Protein AF-P28136-F1 (afdb_monomer)

Nearest PDB structures (foldseek):
  6ahy-assembly1_B  TM=9.057E-01  e=3.324E-09  Homo sapiens
  6ahy-assembly3_F  TM=8.956E-01  e=7.424E-09  Homo sapiens
  6ahy-assembly2_D  TM=8.921E-01  e=3.238E-08  Homo sapiens
  8tzr-assembly1_A  TM=8.006E-01  e=2.833E-08  Homo sapiens
  7drt-assembly1_A  TM=7.653E-01  e=8.269E-08  Homo sapiens

Secondary structure (DSSP, 8-state):
---TTS------PPPHHHHHHHHHHHHHTPEEEEE-TTS-EEES-TTSPPP-TTS-EESSPPPP-SSEETTTTEE-STT---BTT--STTBHHHHTTTS-------PPP---S---

pLDDT: mean 95.33, std 4.23, range [60.66, 98.62]

Mean predicted aligned error: 5.84 Å

Sequence (116 aa):
SGSCSLKTCWLQLADFRKVGDHLKEKYDSAAAMRINRKGKLELVNSRFNTPTVEDLVYTDQSPDYCLRNESTGSMGTLGRLCNKTSEGMDGCELMCCGRGYDQFKTVQVERCHCKF

Foldseek 3Di:
DPDVPDDDDDDDDDDVVVVVVLVVVLVVVAFEWAQDPVRDTDGPDPVDDDDDPSHHYDHDDDDDLQDDDVVNPRHHLPPPQADCPDPDCSHCCNSNVNPDDDDDDDDDDDDPPDDD

Radius of gyration: 23.01 Å; Cα contacts (8 Å, |Δi|>4): 101; chains: 1; bounding box: 49×60×53 Å

Structure (mmCIF, N/CA/C/O backbone):
data_AF-P28136-F1
#
_entry.id   AF-P28136-F1
#
loop_
_atom_site.group_PDB
_atom_site.id
_atom_site.type_symbol
_atom_site.label_atom_id
_atom_site.label_alt_id
_atom_site.label_comp_id
_atom_site.label_asym_id
_atom_site.label_entity_id
_atom_site.label_seq_id
_atom_site.pdbx_PDB_ins_code
_atom_site.Cartn_x
_atom_site.Cartn_y
_atom_site.Cartn_z
_atom_site.occupancy
_atom_site.B_iso_or_equiv
_atom_site.auth_seq_id
_atom_site.auth_comp_id
_ato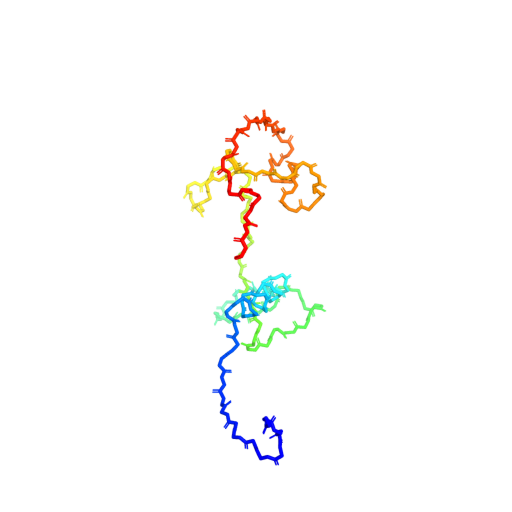m_site.auth_asym_id
_atom_site.auth_atom_id
_atom_site.pdbx_PDB_model_num
ATOM 1 N N . SER A 1 1 ? -31.094 19.795 28.833 1.00 60.66 1 SER A N 1
ATOM 2 C CA . SER A 1 1 ? -30.697 19.170 30.114 1.00 60.66 1 SER A CA 1
ATOM 3 C C . SER A 1 1 ? -30.146 17.754 29.925 1.00 60.66 1 SER A C 1
ATOM 5 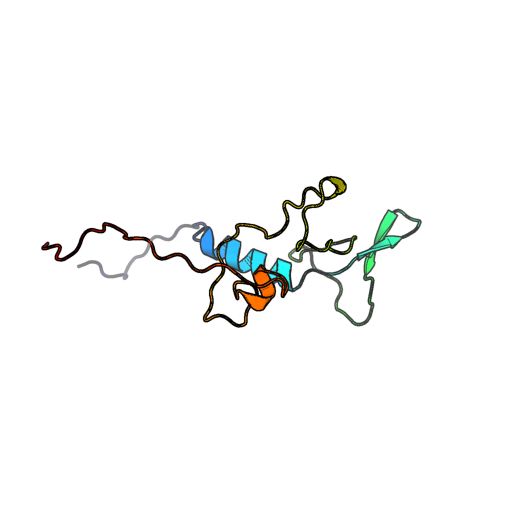O O . SER A 1 1 ? -30.568 16.842 30.619 1.00 60.66 1 SER A O 1
ATOM 7 N N . GLY A 1 2 ? -29.211 17.536 28.991 1.00 78.56 2 GLY A N 1
ATOM 8 C CA . GLY A 1 2 ? -28.598 16.218 28.770 1.00 78.56 2 GLY A CA 1
ATOM 9 C C . GLY A 1 2 ? -27.407 15.990 29.699 1.00 78.56 2 GLY A C 1
ATOM 10 O O . GLY A 1 2 ? -26.273 15.975 29.227 1.00 78.56 2 GLY A O 1
ATOM 11 N N . SER A 1 3 ? -27.628 15.900 31.016 1.00 84.94 3 SER A N 1
ATOM 12 C CA . SER A 1 3 ? -26.519 15.605 31.928 1.00 84.94 3 SER A CA 1
ATOM 13 C C . SER A 1 3 ? -26.106 14.141 31.778 1.00 84.94 3 SER A C 1
ATOM 15 O O . SER A 1 3 ? -26.921 13.224 31.758 1.00 84.94 3 SER A O 1
ATOM 17 N N . CYS A 1 4 ? -24.802 13.917 31.683 1.00 91.50 4 CYS A N 1
ATOM 18 C CA . CYS A 1 4 ? -24.172 12.605 31.568 1.00 91.50 4 CYS A CA 1
ATOM 19 C C . CYS A 1 4 ? -24.163 11.812 32.897 1.00 91.50 4 CYS A C 1
ATOM 21 O O . CYS A 1 4 ? -23.266 10.999 33.116 1.00 91.50 4 CYS A O 1
ATOM 23 N N . SER A 1 5 ? -25.113 12.086 33.799 1.00 89.38 5 SER A N 1
ATOM 24 C CA . SER A 1 5 ? -25.179 11.528 35.158 1.00 89.38 5 SER A CA 1
ATOM 25 C C . SER A 1 5 ? -25.573 10.049 35.168 1.00 89.38 5 SER A C 1
ATOM 27 O O . SER A 1 5 ? -25.131 9.309 36.039 1.00 89.38 5 SER A O 1
ATOM 29 N N . LEU A 1 6 ? -26.352 9.609 34.176 1.00 90.50 6 LEU A N 1
ATOM 30 C CA . LEU A 1 6 ? -26.610 8.201 33.888 1.00 90.50 6 LEU A CA 1
ATOM 31 C C . LEU A 1 6 ? -26.314 7.961 32.403 1.00 90.50 6 LEU A C 1
ATOM 33 O O . LEU A 1 6 ? -26.809 8.691 31.545 1.00 90.50 6 LEU A O 1
ATOM 37 N N . LYS A 1 7 ? -25.460 6.979 32.104 1.00 92.50 7 LYS A N 1
ATOM 38 C CA . LYS A 1 7 ? -25.002 6.659 30.744 1.00 92.50 7 LYS A CA 1
ATOM 39 C C . LYS A 1 7 ? -25.342 5.212 30.416 1.00 92.50 7 LYS A C 1
ATOM 41 O O . LYS A 1 7 ? -25.154 4.339 31.256 1.00 92.50 7 LYS A O 1
ATOM 46 N N . THR A 1 8 ? -25.786 4.970 29.187 1.00 92.25 8 THR A N 1
ATOM 47 C CA . THR A 1 8 ? -25.861 3.623 28.605 1.00 92.25 8 THR A CA 1
ATOM 48 C C . THR A 1 8 ? -24.767 3.512 27.553 1.00 92.25 8 THR A C 1
ATOM 50 O O . THR A 1 8 ? -24.648 4.397 26.708 1.00 92.25 8 THR A O 1
ATOM 53 N N . CYS A 1 9 ? -23.962 2.454 27.624 1.00 96.00 9 CYS A N 1
ATOM 54 C CA . CYS A 1 9 ? -22.826 2.229 26.734 1.00 96.00 9 CYS A CA 1
ATOM 55 C C . CYS A 1 9 ? -23.039 0.944 25.925 1.00 96.00 9 CYS A C 1
ATOM 57 O O . CYS A 1 9 ? -23.609 -0.020 26.433 1.00 96.00 9 CYS A O 1
ATOM 59 N N . TRP A 1 10 ? -22.535 0.917 24.694 1.00 97.62 10 TRP A N 1
ATOM 60 C CA . TRP A 1 10 ? -22.463 -0.273 23.845 1.00 97.62 10 TRP A CA 1
ATOM 61 C C . TRP A 1 10 ? -21.108 -0.315 23.137 1.00 97.62 10 TRP A C 1
ATOM 63 O O . TRP A 1 10 ? -20.443 0.711 22.986 1.00 97.62 10 TRP A O 1
ATOM 73 N N . LEU A 1 11 ? -20.690 -1.508 22.710 1.00 97.81 11 LEU A N 1
ATOM 74 C CA . LEU A 1 11 ? -19.5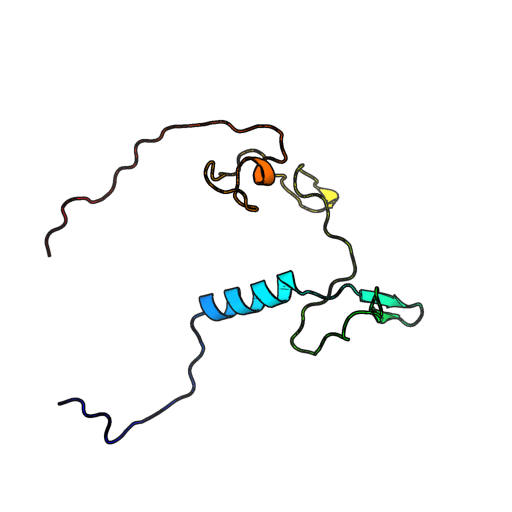26 -1.644 21.842 1.00 97.81 11 LEU A CA 1
ATOM 75 C C . LEU A 1 11 ? -19.881 -1.139 20.449 1.00 97.81 11 LEU A C 1
ATOM 77 O O . LEU A 1 11 ? -20.930 -1.474 19.898 1.00 97.81 11 LEU A O 1
ATOM 81 N N . GLN A 1 12 ? -18.987 -0.345 19.878 1.00 96.88 12 GLN A N 1
ATOM 82 C CA . GLN A 1 12 ? -19.149 0.201 18.546 1.00 96.88 12 GLN A CA 1
ATOM 83 C C . GLN A 1 12 ? -17.836 0.059 17.788 1.00 96.88 12 GLN A C 1
ATOM 85 O O . GLN A 1 12 ? -16.759 0.263 18.349 1.00 96.88 12 GLN A O 1
ATOM 90 N N . LEU A 1 13 ? -17.939 -0.291 16.507 1.00 97.44 13 LEU A N 1
ATOM 91 C CA . LEU A 1 13 ? -16.790 -0.290 15.614 1.00 97.44 13 LEU A CA 1
ATOM 92 C C . LEU A 1 13 ? -16.246 1.130 15.452 1.00 97.44 13 LEU A C 1
ATOM 94 O O . LEU A 1 13 ? -16.991 2.114 15.465 1.00 97.44 13 LEU A O 1
ATOM 98 N N . ALA A 1 14 ? -14.934 1.222 15.271 1.00 97.31 14 ALA A N 1
ATOM 99 C CA . ALA A 1 14 ? -14.305 2.468 14.877 1.00 97.31 14 ALA A CA 1
ATOM 100 C C . ALA A 1 14 ? -14.774 2.894 13.477 1.00 97.31 14 ALA A C 1
ATOM 102 O O . ALA A 1 14 ? -15.227 2.077 12.673 1.00 97.31 14 ALA A O 1
ATOM 103 N N . ASP A 1 15 ? -14.603 4.180 13.171 1.00 98.06 15 ASP A N 1
ATOM 104 C CA . ASP A 1 15 ? -14.642 4.646 11.787 1.00 98.06 15 ASP A CA 1
ATOM 105 C C . ASP A 1 15 ? -13.626 3.847 10.960 1.00 98.06 15 ASP A C 1
ATOM 107 O O . ASP A 1 15 ? -12.482 3.651 11.385 1.00 98.06 15 ASP A O 1
ATOM 111 N N . PHE A 1 16 ? -14.035 3.390 9.780 1.00 98.31 16 PHE A N 1
ATOM 112 C CA . PHE A 1 16 ? -13.190 2.575 8.920 1.00 98.31 16 PHE A CA 1
ATOM 113 C C . PHE A 1 16 ? -11.906 3.297 8.494 1.00 98.31 16 PHE A C 1
ATOM 115 O O . PHE A 1 16 ? -10.891 2.639 8.277 1.00 98.31 16 PHE A O 1
ATOM 122 N N . ARG A 1 17 ? -11.891 4.638 8.459 1.00 98.44 17 ARG A N 1
ATOM 123 C CA . ARG A 1 17 ? -10.651 5.394 8.240 1.00 98.44 17 ARG A CA 1
ATOM 124 C C . ARG A 1 17 ? -9.596 5.077 9.299 1.00 98.44 17 ARG A C 1
ATOM 126 O O . ARG A 1 17 ? -8.461 4.811 8.935 1.00 98.44 17 ARG A O 1
ATOM 133 N N . LYS A 1 18 ? -9.986 4.975 10.575 1.00 98.25 18 LYS A N 1
ATOM 134 C CA . LYS A 1 18 ? -9.062 4.593 11.658 1.00 98.25 18 LYS A CA 1
ATOM 135 C C . LYS A 1 18 ? -8.512 3.182 11.470 1.00 98.25 18 LYS A C 1
ATOM 137 O O . LYS A 1 18 ? -7.359 2.928 11.793 1.00 98.25 18 LYS A O 1
ATOM 142 N N . VAL A 1 19 ? -9.333 2.268 10.953 1.00 98.31 19 VAL A N 1
ATOM 143 C CA . VAL A 1 19 ? -8.896 0.901 10.634 1.00 98.31 19 VAL A CA 1
ATOM 144 C C . VAL A 1 19 ? -7.887 0.920 9.483 1.00 98.31 19 VAL A C 1
ATOM 146 O O . VAL A 1 19 ? -6.858 0.258 9.567 1.00 98.31 19 VAL A O 1
ATOM 149 N N . GLY A 1 20 ? -8.155 1.703 8.435 1.00 98.44 20 GLY A N 1
ATOM 150 C CA . GLY A 1 20 ? -7.245 1.881 7.303 1.00 98.44 20 GLY A CA 1
ATOM 151 C C . GLY A 1 20 ? -5.902 2.480 7.714 1.00 98.44 20 GLY A C 1
ATOM 152 O O . GLY A 1 20 ? -4.866 1.944 7.331 1.00 98.44 20 GLY A O 1
ATOM 153 N N . ASP A 1 21 ? -5.917 3.527 8.538 1.00 98.62 21 ASP A N 1
ATOM 154 C CA . ASP A 1 21 ? -4.704 4.163 9.060 1.00 98.62 21 ASP A CA 1
ATOM 155 C C . ASP A 1 21 ? -3.885 3.167 9.896 1.00 98.62 21 ASP A C 1
ATOM 157 O O . ASP A 1 21 ? -2.687 3.003 9.673 1.00 98.62 21 ASP A O 1
ATOM 161 N N . HIS A 1 22 ? -4.546 2.405 10.774 1.00 98.31 22 HIS A N 1
ATOM 162 C CA . HIS A 1 22 ? -3.887 1.374 11.574 1.00 98.31 22 HIS A CA 1
ATOM 163 C C . HIS A 1 22 ? -3.238 0.281 10.710 1.00 98.31 22 HIS A C 1
ATOM 165 O O . HIS A 1 22 ? -2.088 -0.098 10.922 1.00 98.31 22 HIS A O 1
ATOM 171 N N . LEU A 1 23 ? -3.945 -0.215 9.691 1.00 98.50 23 LEU A N 1
ATOM 172 C CA . LEU A 1 23 ? -3.383 -1.205 8.771 1.00 98.50 23 LEU A CA 1
ATOM 173 C C . LEU A 1 23 ? -2.277 -0.618 7.889 1.00 98.50 23 LEU A C 1
ATOM 175 O O . LEU A 1 23 ? -1.355 -1.341 7.515 1.00 98.50 23 LEU A O 1
ATOM 179 N N . LYS A 1 24 ? -2.326 0.680 7.575 1.00 98.38 24 LYS A N 1
ATOM 180 C CA . LYS A 1 24 ? -1.267 1.360 6.828 1.00 98.38 24 LYS A CA 1
ATOM 181 C C . LYS A 1 24 ? 0.029 1.446 7.637 1.00 98.38 24 LYS A C 1
ATOM 183 O O . LYS A 1 24 ? 1.093 1.199 7.076 1.00 98.38 24 LYS A O 1
ATOM 188 N N . GLU A 1 25 ? -0.050 1.689 8.942 1.00 98.25 25 GLU A N 1
ATOM 189 C CA . GLU A 1 25 ? 1.112 1.613 9.842 1.00 98.25 25 GLU A CA 1
ATOM 190 C C . GLU A 1 25 ? 1.699 0.192 9.891 1.00 98.25 25 GLU A C 1
ATOM 192 O O . GLU A 1 25 ? 2.919 0.006 9.837 1.00 98.25 25 GLU A O 1
ATOM 197 N N . LYS A 1 26 ? 0.839 -0.836 9.927 1.00 98.06 26 LYS A N 1
ATOM 198 C CA . LYS A 1 26 ? 1.275 -2.240 9.841 1.00 98.06 26 LYS A CA 1
ATOM 199 C C . LYS A 1 26 ? 1.899 -2.576 8.487 1.00 98.06 26 LYS A C 1
ATOM 201 O O . LYS A 1 26 ? 2.833 -3.367 8.435 1.00 98.06 26 LYS A O 1
ATOM 206 N N . TYR A 1 27 ? 1.417 -1.972 7.403 1.00 98.25 27 TYR A N 1
ATOM 207 C CA . TYR A 1 27 ? 1.998 -2.129 6.069 1.00 98.25 27 TYR A CA 1
ATOM 208 C C . TYR A 1 27 ? 3.410 -1.534 6.012 1.00 98.25 27 TYR A C 1
ATOM 210 O O . TYR A 1 27 ? 4.329 -2.190 5.529 1.00 98.25 27 TYR A O 1
ATOM 218 N N . ASP A 1 28 ? 3.607 -0.336 6.568 1.00 97.25 28 ASP A N 1
ATOM 219 C CA . ASP A 1 28 ? 4.916 0.334 6.581 1.00 97.25 28 ASP A CA 1
ATOM 220 C C . ASP A 1 28 ? 5.951 -0.385 7.466 1.00 97.25 28 ASP A C 1
ATOM 222 O O . ASP A 1 28 ? 7.156 -0.244 7.256 1.00 97.25 28 ASP A O 1
ATOM 226 N N . SER A 1 29 ? 5.489 -1.181 8.435 1.00 96.44 29 SER A N 1
ATOM 227 C CA . SER A 1 29 ? 6.320 -1.965 9.361 1.00 96.44 29 SER A CA 1
ATOM 228 C C . SER A 1 29 ? 6.311 -3.476 9.092 1.00 96.44 29 SER A C 1
ATOM 230 O O . SER A 1 29 ? 6.813 -4.247 9.913 1.00 96.44 29 SER A O 1
ATOM 232 N N . ALA A 1 30 ? 5.767 -3.915 7.951 1.00 97.25 30 ALA A N 1
ATOM 233 C CA . ALA A 1 30 ? 5.602 -5.332 7.646 1.00 97.25 30 ALA A CA 1
ATOM 234 C C . ALA A 1 30 ? 6.941 -6.094 7.650 1.00 97.25 30 ALA A C 1
ATOM 236 O O . ALA A 1 30 ? 7.962 -5.621 7.144 1.00 97.25 30 ALA A O 1
ATOM 237 N N . ALA A 1 31 ? 6.938 -7.311 8.196 1.00 96.81 31 ALA A N 1
ATOM 238 C CA . ALA A 1 31 ? 8.151 -8.107 8.352 1.00 96.81 31 ALA A CA 1
ATOM 239 C C . ALA A 1 31 ? 8.424 -9.006 7.135 1.00 96.81 31 ALA A C 1
ATOM 241 O O . ALA A 1 31 ? 7.578 -9.801 6.720 1.00 96.81 31 ALA A O 1
ATOM 242 N N . ALA A 1 32 ? 9.651 -8.938 6.616 1.00 96.75 32 ALA A N 1
ATOM 243 C CA . ALA A 1 32 ? 10.118 -9.826 5.555 1.00 96.75 32 ALA A CA 1
ATOM 244 C C . ALA A 1 32 ? 10.382 -11.241 6.104 1.00 96.75 32 ALA A C 1
ATOM 246 O O . ALA A 1 32 ? 11.217 -11.444 6.995 1.00 96.75 32 ALA A O 1
ATOM 247 N N . MET A 1 33 ? 9.697 -12.225 5.534 1.00 96.62 33 MET A N 1
ATOM 248 C CA . MET A 1 33 ? 9.783 -13.650 5.843 1.00 96.62 33 MET A CA 1
ATOM 249 C C . MET A 1 33 ? 10.389 -14.421 4.664 1.00 96.62 33 MET A C 1
ATOM 251 O O . MET A 1 33 ? 10.294 -14.016 3.514 1.00 96.62 33 MET A O 1
ATOM 255 N N . ARG A 1 34 ? 10.970 -15.586 4.933 1.00 96.19 34 ARG A N 1
ATOM 256 C CA . ARG A 1 34 ? 11.320 -16.593 3.927 1.00 96.19 34 ARG A CA 1
ATOM 257 C C . ARG A 1 34 ? 10.680 -17.920 4.294 1.00 96.19 34 ARG A C 1
ATOM 259 O O . ARG A 1 34 ? 10.542 -18.238 5.47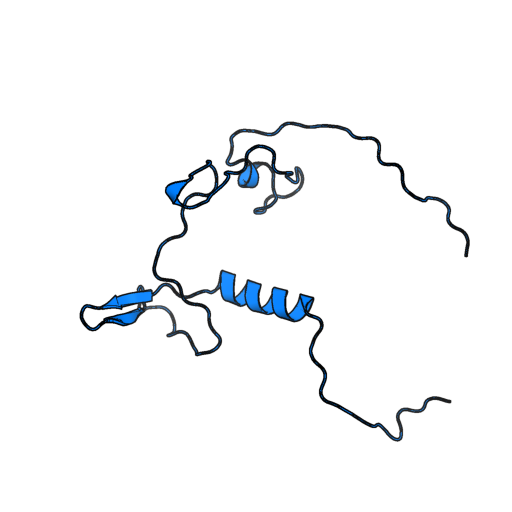3 1.00 96.19 34 ARG A O 1
ATOM 266 N N . ILE A 1 35 ? 10.338 -18.721 3.296 1.00 95.25 35 ILE A N 1
ATOM 267 C CA . ILE A 1 35 ? 9.834 -20.076 3.518 1.00 95.25 35 ILE A CA 1
ATOM 268 C C . ILE A 1 35 ? 11.031 -21.025 3.573 1.00 95.25 35 ILE A C 1
ATOM 270 O O . ILE A 1 35 ? 11.818 -21.113 2.630 1.00 95.25 35 ILE A O 1
ATOM 274 N N . ASN A 1 36 ? 11.199 -21.728 4.690 1.00 94.31 36 ASN A N 1
ATOM 275 C CA . ASN A 1 36 ? 12.259 -22.719 4.826 1.00 94.31 36 ASN A CA 1
ATOM 276 C C . ASN A 1 36 ? 11.910 -24.029 4.097 1.00 94.31 36 ASN A C 1
ATOM 278 O O . ASN A 1 36 ? 10.782 -24.256 3.666 1.00 94.31 36 ASN A O 1
ATOM 282 N N . ARG A 1 37 ? 12.871 -24.958 4.016 1.00 94.94 37 ARG A N 1
ATOM 283 C CA . ARG A 1 37 ? 12.669 -26.271 3.366 1.00 94.94 37 ARG A CA 1
ATOM 284 C C . ARG A 1 37 ? 11.552 -27.122 3.988 1.00 94.94 37 ARG A C 1
ATOM 286 O O . ARG A 1 37 ? 11.107 -28.076 3.365 1.00 94.94 37 ARG A O 1
ATOM 293 N N . LYS A 1 38 ? 11.124 -26.808 5.215 1.00 95.44 38 LYS A N 1
ATOM 294 C CA . LYS A 1 38 ? 10.015 -27.470 5.920 1.00 95.44 38 LYS A CA 1
ATOM 295 C C . LYS A 1 38 ? 8.675 -26.745 5.718 1.00 95.44 38 LYS A C 1
ATOM 297 O O . LYS A 1 38 ? 7.711 -27.092 6.392 1.00 95.44 38 LYS A O 1
ATOM 302 N N . GLY A 1 39 ? 8.618 -25.727 4.857 1.00 93.69 39 GLY A N 1
ATOM 303 C CA . GLY A 1 39 ? 7.415 -24.936 4.595 1.00 93.69 39 GLY A CA 1
ATOM 304 C C . GLY A 1 39 ? 7.050 -23.941 5.701 1.00 93.69 39 GLY A C 1
ATOM 305 O O . GLY A 1 39 ? 5.945 -23.412 5.692 1.00 93.69 39 GLY A O 1
ATOM 306 N N . LYS A 1 40 ? 7.936 -23.685 6.673 1.00 94.06 40 LYS A N 1
ATOM 307 C CA . LYS A 1 40 ? 7.690 -22.714 7.751 1.00 94.06 40 LYS A CA 1
ATOM 308 C C . LYS A 1 40 ? 8.252 -21.343 7.394 1.00 94.06 40 LYS A C 1
ATOM 310 O O . LYS A 1 40 ? 9.331 -21.256 6.809 1.00 94.06 40 LYS A O 1
ATOM 315 N N . LEU A 1 41 ? 7.539 -20.297 7.804 1.00 93.94 41 LEU A N 1
ATOM 316 C CA . LEU A 1 41 ? 8.018 -18.922 7.725 1.00 93.94 41 LEU A CA 1
ATOM 317 C C . LEU A 1 41 ? 9.144 -18.698 8.740 1.00 93.94 41 LEU A C 1
ATOM 319 O O . LEU A 1 41 ? 9.030 -19.059 9.910 1.00 93.94 41 LEU A O 1
ATOM 323 N N . GLU A 1 42 ? 10.230 -18.101 8.271 1.00 95.12 42 GLU A N 1
ATOM 324 C CA . GLU A 1 42 ? 11.371 -17.663 9.064 1.00 95.12 42 GLU A CA 1
ATOM 325 C C . GLU A 1 42 ? 11.667 -16.197 8.757 1.00 95.12 42 GLU A C 1
ATOM 327 O O . GLU A 1 42 ? 11.617 -15.779 7.603 1.00 95.12 42 GLU A O 1
ATOM 332 N N . LEU A 1 43 ? 12.029 -15.420 9.774 1.00 95.62 43 LEU A N 1
ATOM 333 C CA . LEU A 1 43 ? 12.423 -14.022 9.607 1.00 95.62 43 LEU A CA 1
ATOM 334 C C . LEU A 1 43 ? 13.676 -13.918 8.721 1.00 95.62 43 LEU A C 1
ATOM 336 O O . LEU A 1 43 ? 14.670 -14.604 8.965 1.00 95.62 43 LEU A O 1
ATOM 340 N N . VAL A 1 44 ? 13.642 -13.059 7.694 1.00 95.69 44 VAL A N 1
ATOM 341 C CA . VAL A 1 44 ? 14.782 -12.877 6.771 1.00 95.69 44 VAL A CA 1
ATOM 342 C C . VAL A 1 44 ? 15.985 -12.283 7.501 1.00 95.69 44 VAL A C 1
ATOM 344 O O . VAL A 1 44 ? 17.119 -12.704 7.274 1.00 95.69 44 VAL A O 1
ATOM 347 N N . ASN A 1 45 ? 15.742 -11.324 8.397 1.00 93.94 45 ASN A N 1
ATOM 348 C CA . ASN A 1 45 ? 16.776 -10.662 9.182 1.00 93.94 45 ASN A CA 1
ATOM 349 C C . ASN A 1 45 ? 16.495 -10.820 10.680 1.00 93.94 45 ASN A C 1
ATOM 351 O O . ASN A 1 45 ? 15.621 -10.159 11.234 1.00 93.94 45 ASN A O 1
ATOM 355 N N . SER A 1 46 ? 17.293 -11.661 11.339 1.00 91.25 46 SER A N 1
ATOM 356 C CA . SER A 1 46 ? 17.163 -12.000 12.761 1.00 91.25 46 SER A CA 1
ATOM 357 C C . SER A 1 46 ? 17.462 -10.853 13.732 1.00 91.25 46 SER A C 1
ATOM 359 O O . SER A 1 46 ? 17.338 -11.048 14.936 1.00 91.25 46 SER A O 1
ATOM 361 N N . ARG A 1 47 ? 17.905 -9.683 13.248 1.00 93.75 47 ARG A N 1
ATOM 362 C CA . ARG A 1 47 ? 18.097 -8.492 14.094 1.00 93.75 47 ARG A CA 1
ATOM 363 C C . ARG A 1 47 ? 16.781 -7.800 14.443 1.00 93.75 47 ARG A C 1
ATOM 365 O O . ARG A 1 47 ? 16.765 -6.996 15.369 1.00 93.75 47 ARG A O 1
ATOM 372 N N . PHE A 1 48 ? 15.716 -8.067 13.691 1.00 92.88 48 PHE A N 1
ATOM 373 C CA . PHE A 1 48 ? 14.391 -7.528 13.974 1.00 92.88 48 PHE A CA 1
ATOM 374 C C . PHE A 1 48 ? 13.606 -8.453 14.902 1.00 92.88 48 PHE A C 1
ATOM 376 O O . PHE A 1 48 ? 13.907 -9.640 15.030 1.00 92.88 48 PHE A O 1
ATOM 383 N N . ASN A 1 49 ? 12.581 -7.895 15.542 1.00 92.62 49 ASN A N 1
ATOM 384 C CA . ASN A 1 49 ? 11.668 -8.667 16.373 1.00 92.62 49 ASN A CA 1
ATOM 385 C C . ASN A 1 49 ? 10.831 -9.619 15.511 1.00 92.62 49 ASN A C 1
ATOM 387 O O . ASN A 1 49 ? 10.472 -9.303 14.376 1.00 92.62 49 ASN A O 1
ATOM 391 N N . THR A 1 50 ? 10.495 -10.778 16.073 1.00 94.50 50 THR A N 1
ATOM 392 C CA . THR A 1 50 ? 9.545 -11.704 15.451 1.00 94.50 50 THR A CA 1
ATOM 393 C C . THR A 1 50 ? 8.167 -11.036 15.367 1.00 94.50 50 THR A C 1
ATOM 395 O O . THR A 1 50 ? 7.711 -10.516 16.388 1.00 94.50 50 THR A O 1
ATOM 398 N N . PRO A 1 51 ? 7.496 -11.051 14.200 1.00 96.25 51 PRO A N 1
ATOM 399 C CA . PRO A 1 51 ? 6.162 -10.476 14.057 1.00 96.25 51 PRO A CA 1
ATOM 400 C C . PRO A 1 51 ? 5.138 -11.204 14.935 1.00 96.25 51 PRO A C 1
ATOM 402 O O . PRO A 1 51 ? 5.221 -12.416 15.154 1.00 96.25 51 PRO A O 1
ATOM 405 N N . THR A 1 52 ? 4.165 -10.448 15.429 1.00 96.44 52 THR A N 1
ATOM 406 C CA . THR A 1 52 ? 3.011 -10.934 16.188 1.00 96.44 52 THR A CA 1
ATOM 407 C C . THR A 1 52 ? 1.863 -11.332 15.257 1.00 96.44 52 THR A C 1
ATOM 409 O O . THR A 1 52 ? 1.927 -11.156 14.043 1.00 96.44 52 THR A O 1
ATOM 412 N N . VAL A 1 53 ? 0.775 -11.852 15.832 1.00 96.38 53 VAL A N 1
ATOM 413 C CA . VAL A 1 53 ? -0.453 -12.177 15.082 1.00 96.38 53 VAL A CA 1
ATOM 414 C C . VAL A 1 53 ? -1.172 -10.946 14.519 1.00 96.38 53 VAL A C 1
ATOM 416 O O . VAL A 1 53 ? -2.030 -11.094 13.655 1.00 96.38 53 VAL A O 1
ATOM 419 N N . GLU A 1 54 ? -0.837 -9.749 15.004 1.00 96.94 54 GLU A N 1
ATOM 420 C CA . GLU A 1 54 ? -1.413 -8.477 14.552 1.00 96.94 54 GLU A CA 1
ATOM 421 C C . GLU A 1 54 ? -0.536 -7.771 13.506 1.00 96.94 54 GLU A C 1
ATOM 423 O O . GLU A 1 54 ? -0.890 -6.692 13.027 1.00 96.94 54 GLU A O 1
ATOM 428 N N . ASP A 1 55 ? 0.621 -8.342 13.167 1.00 97.31 55 ASP A N 1
ATOM 429 C CA . ASP A 1 55 ? 1.562 -7.752 12.220 1.00 97.31 55 ASP A CA 1
ATOM 430 C C . ASP A 1 55 ? 1.390 -8.330 10.816 1.00 97.31 55 ASP A C 1
ATOM 432 O O . ASP A 1 55 ? 1.037 -9.496 10.622 1.00 97.31 55 ASP A O 1
ATOM 436 N N . LEU A 1 56 ? 1.682 -7.502 9.813 1.00 98.00 56 LEU A N 1
ATOM 437 C CA . LEU A 1 56 ? 1.726 -7.938 8.424 1.00 98.00 56 LEU A CA 1
ATOM 438 C C . LEU A 1 56 ? 3.097 -8.539 8.102 1.00 98.00 56 LEU A C 1
ATOM 440 O O . LEU A 1 56 ? 4.136 -8.076 8.578 1.00 98.00 56 LEU A O 1
ATOM 444 N N . VAL A 1 57 ? 3.100 -9.568 7.258 1.00 97.19 57 VAL A N 1
ATOM 445 C CA . VAL A 1 57 ? 4.313 -10.239 6.785 1.00 97.19 57 VAL A CA 1
ATOM 446 C C . VAL A 1 57 ? 4.288 -10.385 5.269 1.00 97.19 57 VAL A C 1
ATOM 448 O O . VAL A 1 57 ? 3.218 -10.520 4.677 1.00 97.19 57 VAL A O 1
ATOM 451 N N . TYR A 1 58 ? 5.461 -10.388 4.639 1.00 97.31 58 TYR A N 1
ATOM 452 C CA . TYR A 1 58 ? 5.605 -10.613 3.199 1.00 97.31 58 TYR A CA 1
ATOM 453 C C . TYR A 1 58 ? 6.800 -11.519 2.902 1.00 97.31 58 TYR A C 1
ATOM 455 O O . TYR A 1 58 ? 7.752 -11.568 3.678 1.00 97.31 58 TYR A O 1
ATOM 463 N N . THR A 1 59 ? 6.752 -12.249 1.789 1.00 96.56 59 THR A N 1
ATOM 464 C CA . THR A 1 59 ? 7.835 -13.149 1.356 1.00 96.56 59 THR A CA 1
ATOM 465 C C . THR A 1 59 ? 8.673 -12.570 0.231 1.00 96.56 59 THR A C 1
ATOM 467 O O . THR A 1 59 ? 9.896 -12.686 0.238 1.00 96.56 59 THR A O 1
ATOM 470 N N . ASP A 1 60 ? 8.011 -11.932 -0.727 1.00 95.19 60 ASP A N 1
ATOM 471 C CA . ASP A 1 60 ? 8.621 -11.490 -1.971 1.00 95.19 60 ASP A CA 1
ATOM 472 C C . ASP A 1 60 ? 8.807 -9.978 -1.975 1.00 95.19 60 ASP A C 1
ATOM 474 O O . ASP A 1 60 ? 7.983 -9.227 -1.451 1.00 95.19 60 ASP A O 1
ATOM 478 N N . GLN A 1 61 ? 9.910 -9.522 -2.567 1.00 96.19 61 GLN A N 1
ATOM 479 C CA . GLN A 1 61 ? 10.158 -8.092 -2.709 1.00 96.19 61 GLN A CA 1
ATOM 480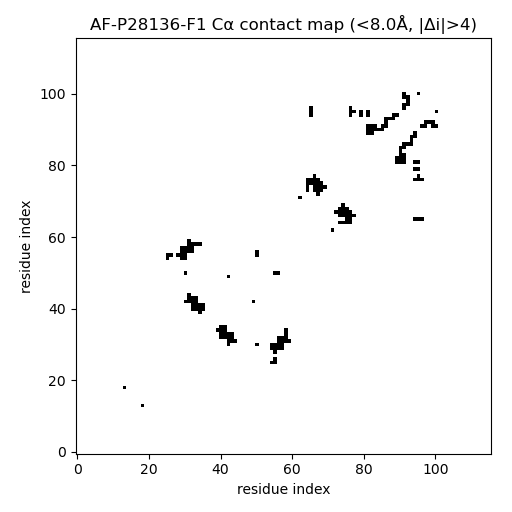 C C . GLN A 1 61 ? 9.130 -7.467 -3.650 1.00 96.19 61 GLN A C 1
ATOM 482 O O . GLN A 1 61 ? 8.822 -8.015 -4.710 1.00 96.19 61 GLN A O 1
ATOM 487 N N . SER A 1 62 ? 8.644 -6.287 -3.270 1.00 96.31 62 SER A N 1
ATOM 488 C CA . SER A 1 62 ? 7.783 -5.480 -4.126 1.00 96.31 62 SER A CA 1
ATOM 489 C C . SER A 1 62 ? 8.486 -5.162 -5.452 1.00 96.31 62 SER A C 1
ATOM 491 O O . SER A 1 62 ? 9.669 -4.812 -5.440 1.00 96.31 62 SER A O 1
ATOM 493 N N . PRO A 1 63 ? 7.784 -5.256 -6.594 1.00 96.75 63 PRO A N 1
ATOM 494 C CA . PRO A 1 63 ? 8.342 -4.860 -7.876 1.00 96.75 63 PRO A CA 1
ATOM 495 C C . PRO A 1 63 ? 8.543 -3.343 -7.949 1.00 96.75 63 PRO A C 1
ATOM 497 O O . PRO A 1 63 ? 8.004 -2.578 -7.147 1.00 96.75 63 PRO A O 1
ATOM 500 N N . ASP A 1 64 ? 9.268 -2.904 -8.975 1.00 96.31 64 ASP A N 1
ATOM 501 C CA . ASP A 1 64 ? 9.242 -1.504 -9.381 1.00 96.31 64 ASP A CA 1
ATOM 502 C C . ASP A 1 64 ? 7.884 -1.175 -10.033 1.00 96.31 64 ASP A C 1
ATOM 504 O O . ASP A 1 64 ? 7.474 -1.795 -11.019 1.00 96.31 64 ASP A O 1
ATOM 508 N N . TYR A 1 65 ? 7.182 -0.192 -9.470 1.00 97.31 65 TYR A N 1
ATOM 509 C CA . TYR A 1 65 ? 5.876 0.274 -9.939 1.00 97.31 65 TYR A CA 1
ATOM 510 C C . TYR A 1 65 ? 5.965 1.457 -10.913 1.00 97.31 65 TYR A C 1
ATOM 512 O O . TYR A 1 65 ? 4.936 1.948 -11.377 1.00 97.31 65 TYR A O 1
ATOM 520 N N . CYS A 1 66 ? 7.167 1.934 -11.237 1.00 97.31 66 CYS A N 1
ATOM 521 C CA . CYS A 1 66 ? 7.375 3.081 -12.114 1.00 97.31 66 CYS A CA 1
ATOM 522 C C . CYS A 1 66 ? 6.900 2.835 -13.546 1.00 97.31 66 CYS A C 1
ATOM 524 O O . CYS A 1 66 ? 6.315 3.730 -14.168 1.00 97.31 66 CYS A O 1
ATOM 526 N N . LEU A 1 67 ? 7.164 1.638 -14.071 1.00 96.94 67 LEU A N 1
ATOM 527 C CA . LEU A 1 67 ? 6.818 1.231 -15.429 1.00 96.94 67 LEU A CA 1
ATOM 528 C C . LEU A 1 67 ? 5.672 0.222 -15.412 1.00 96.94 67 LEU A C 1
ATOM 530 O O . LEU A 1 67 ? 5.499 -0.546 -14.463 1.00 96.94 67 LEU A O 1
ATOM 534 N N . ARG A 1 68 ? 4.885 0.224 -16.490 1.00 97.62 68 ARG A N 1
ATOM 535 C CA . ARG A 1 68 ? 3.863 -0.799 -16.702 1.00 97.62 68 ARG A CA 1
ATOM 536 C C . ARG A 1 68 ? 4.541 -2.158 -16.818 1.00 97.62 68 ARG A C 1
ATOM 538 O O . ARG A 1 68 ? 5.451 -2.336 -17.624 1.00 97.62 68 ARG A O 1
ATOM 545 N N . ASN A 1 69 ? 4.052 -3.110 -16.040 1.00 97.81 69 ASN A N 1
ATOM 546 C CA . ASN A 1 69 ? 4.480 -4.491 -16.063 1.00 97.81 69 ASN A CA 1
ATOM 547 C C . ASN A 1 69 ? 3.255 -5.401 -15.906 1.00 97.81 69 ASN A C 1
ATOM 549 O O . ASN A 1 69 ? 2.714 -5.563 -14.815 1.00 97.81 69 ASN A O 1
ATOM 553 N N . GLU A 1 70 ? 2.830 -6.016 -17.008 1.00 96.75 70 GLU A N 1
ATOM 554 C CA . GLU A 1 70 ? 1.652 -6.890 -17.031 1.00 96.75 70 GLU A CA 1
ATOM 555 C C . GLU A 1 70 ? 1.847 -8.171 -16.220 1.00 96.75 70 GLU A C 1
ATOM 557 O O . GLU A 1 70 ? 0.892 -8.662 -15.627 1.00 96.75 70 GLU A O 1
ATOM 562 N N . SER A 1 71 ? 3.080 -8.682 -16.130 1.00 97.00 71 SER A N 1
ATOM 563 C CA . SER A 1 71 ? 3.373 -9.899 -15.361 1.00 97.00 71 SER A CA 1
ATOM 564 C C . SER A 1 71 ? 3.156 -9.720 -13.857 1.00 97.00 71 SER A C 1
ATOM 566 O O . SER A 1 71 ? 2.773 -10.669 -13.179 1.00 97.00 71 SER A O 1
ATOM 568 N N . THR A 1 72 ? 3.356 -8.503 -13.341 1.00 95.69 72 THR A N 1
ATOM 569 C CA . THR A 1 72 ? 3.090 -8.154 -11.937 1.00 95.69 72 THR A CA 1
ATOM 570 C C . THR A 1 72 ? 1.740 -7.460 -11.748 1.00 95.69 72 THR A C 1
ATOM 572 O O . THR A 1 72 ? 1.364 -7.157 -10.620 1.00 95.69 72 THR A O 1
ATOM 575 N N . GLY A 1 73 ? 1.014 -7.172 -12.835 1.00 95.88 73 GLY A N 1
ATOM 576 C CA . GLY A 1 73 ? -0.217 -6.378 -12.818 1.00 95.88 73 GLY A CA 1
ATOM 577 C C . GLY A 1 73 ? -0.005 -4.876 -12.573 1.00 95.88 73 GLY A C 1
ATOM 578 O O . GLY A 1 73 ? -0.974 -4.143 -12.381 1.00 95.88 73 GLY A O 1
ATOM 579 N N . SER A 1 74 ? 1.241 -4.391 -12.583 1.00 96.81 74 SER A N 1
ATOM 580 C CA . SER A 1 74 ? 1.542 -2.967 -12.421 1.00 96.81 74 SER A CA 1
ATOM 581 C C . SER A 1 74 ? 1.172 -2.181 -13.682 1.00 96.81 74 SER A C 1
ATOM 583 O O . SER A 1 74 ? 1.634 -2.485 -14.781 1.00 96.81 74 SER A O 1
ATOM 585 N N . MET A 1 75 ? 0.392 -1.109 -13.529 1.00 97.31 75 MET A N 1
ATOM 586 C CA . MET A 1 75 ? 0.021 -0.211 -14.634 1.00 97.31 75 MET A CA 1
ATOM 587 C C . MET A 1 75 ? 1.067 0.882 -14.912 1.00 97.31 75 MET A C 1
ATOM 589 O O . MET A 1 75 ? 0.943 1.608 -15.899 1.00 97.31 75 MET A O 1
ATOM 593 N N . GLY A 1 76 ? 2.109 0.992 -14.081 1.00 97.31 76 GLY A N 1
ATOM 594 C CA . GLY A 1 76 ? 3.056 2.106 -14.117 1.00 97.31 76 GLY A CA 1
ATOM 595 C C . GLY A 1 76 ? 2.476 3.401 -13.537 1.00 97.31 76 GLY A C 1
ATOM 596 O O . GLY A 1 76 ? 1.349 3.439 -13.038 1.00 97.31 76 GLY A O 1
ATOM 597 N N . THR A 1 77 ? 3.245 4.491 -13.618 1.00 97.06 77 THR A N 1
ATOM 598 C CA . THR A 1 77 ? 2.823 5.807 -13.094 1.00 97.06 77 THR A CA 1
ATOM 599 C C . THR A 1 77 ? 2.509 6.857 -14.161 1.00 97.06 77 THR A C 1
ATOM 601 O O . THR A 1 77 ? 2.206 8.005 -13.831 1.00 97.06 77 THR A O 1
ATOM 604 N N . LEU A 1 78 ? 2.534 6.486 -15.443 1.00 96.12 78 LEU A N 1
ATOM 605 C CA . LEU A 1 78 ? 2.176 7.391 -16.535 1.00 96.12 78 LEU A CA 1
ATOM 606 C C . LEU A 1 78 ? 0.709 7.843 -16.414 1.00 96.12 78 LEU A C 1
ATOM 608 O O . LEU A 1 78 ? -0.183 7.026 -16.200 1.00 96.12 78 LEU A O 1
ATOM 612 N N . GLY A 1 79 ? 0.465 9.148 -16.554 1.00 94.19 79 GLY A N 1
ATOM 613 C CA . GLY A 1 79 ? -0.877 9.736 -16.475 1.00 94.19 79 GLY A CA 1
ATOM 614 C C . GLY A 1 79 ? -1.455 9.851 -15.059 1.00 94.19 79 GLY A C 1
ATOM 615 O O . GLY A 1 79 ? -2.601 10.271 -14.906 1.00 94.19 79 GLY A O 1
ATOM 616 N N . ARG A 1 80 ? -0.694 9.502 -14.012 1.00 96.19 80 ARG A N 1
ATOM 617 C CA . ARG A 1 80 ? -1.121 9.729 -12.626 1.00 96.19 80 ARG A CA 1
ATOM 618 C C . ARG A 1 80 ? -0.944 11.196 -12.241 1.00 96.19 80 ARG A C 1
ATOM 620 O O . ARG A 1 80 ? 0.040 11.829 -12.610 1.00 96.19 80 ARG A O 1
ATOM 627 N N . LEU A 1 81 ? -1.885 11.708 -11.449 1.00 95.75 81 LEU A N 1
ATOM 628 C CA . LEU A 1 81 ? -1.739 13.012 -10.809 1.00 95.75 81 LEU A CA 1
ATOM 629 C C . LEU A 1 81 ? -0.600 12.960 -9.789 1.00 95.75 81 LEU A C 1
ATOM 631 O O . LEU A 1 81 ? -0.479 11.992 -9.035 1.00 95.75 81 LEU A O 1
ATOM 635 N N . CYS A 1 82 ? 0.197 14.021 -9.759 1.00 96.75 82 CYS A N 1
ATOM 636 C CA . CYS A 1 82 ? 1.254 14.222 -8.783 1.00 96.75 82 CYS A CA 1
ATOM 637 C C . CYS A 1 82 ? 1.153 15.618 -8.169 1.00 96.75 82 CYS A C 1
ATOM 639 O O . CYS A 1 82 ? 0.569 16.536 -8.752 1.00 96.75 82 CYS A O 1
ATOM 641 N N . ASN A 1 83 ? 1.732 15.771 -6.983 1.00 96.25 83 ASN A N 1
ATOM 642 C CA . ASN A 1 83 ? 1.767 17.026 -6.260 1.00 96.25 83 ASN A CA 1
ATOM 643 C C . ASN A 1 83 ? 3.133 17.703 -6.427 1.00 96.25 83 ASN A C 1
ATOM 645 O O . ASN A 1 83 ? 4.145 17.223 -5.926 1.00 96.25 83 ASN A O 1
ATOM 649 N N . LYS A 1 84 ? 3.174 18.855 -7.103 1.00 95.06 84 LYS A N 1
ATOM 650 C CA . LYS A 1 84 ? 4.426 19.594 -7.332 1.00 95.06 84 LYS A CA 1
ATOM 651 C C . LYS A 1 84 ? 5.064 20.125 -6.041 1.00 95.06 84 LYS A C 1
ATOM 653 O O . LYS A 1 84 ? 6.265 20.370 -6.031 1.00 95.06 84 LYS A O 1
ATOM 658 N N . THR A 1 85 ? 4.287 20.340 -4.978 1.00 95.44 85 THR A N 1
ATOM 659 C CA . THR A 1 85 ? 4.798 20.913 -3.721 1.00 95.44 85 THR A CA 1
ATOM 660 C C . THR A 1 85 ? 5.215 19.861 -2.698 1.00 95.44 85 THR A C 1
ATOM 662 O O . THR A 1 85 ? 5.686 20.236 -1.630 1.00 95.44 85 THR A O 1
ATOM 665 N N . SER A 1 86 ? 4.996 18.571 -2.973 1.00 97.12 86 SER A N 1
ATOM 666 C CA . SER A 1 86 ? 5.365 17.486 -2.061 1.00 97.12 86 SER A CA 1
ATOM 667 C C . SER A 1 86 ? 6.733 16.911 -2.421 1.00 97.12 86 SER A C 1
ATOM 669 O O . SER A 1 86 ? 7.033 16.696 -3.595 1.00 97.12 86 SER A O 1
ATOM 671 N N . GLU A 1 87 ? 7.533 16.618 -1.398 1.00 95.88 87 GLU A N 1
ATOM 672 C CA . GLU A 1 87 ? 8.778 15.843 -1.506 1.00 95.88 87 GLU A CA 1
ATOM 673 C C . GLU A 1 87 ? 8.550 14.342 -1.234 1.00 95.88 87 GLU A C 1
ATOM 675 O O . GLU A 1 87 ? 9.467 13.534 -1.365 1.00 95.88 87 GLU A O 1
ATOM 680 N N . GLY A 1 88 ? 7.330 13.960 -0.835 1.00 95.38 88 GLY A N 1
ATOM 681 C CA . GLY A 1 88 ? 6.957 12.588 -0.499 1.00 95.38 88 GLY A CA 1
ATOM 682 C C . GLY A 1 88 ? 6.576 11.740 -1.712 1.00 95.38 88 GLY A C 1
ATOM 683 O O . GLY A 1 88 ? 6.732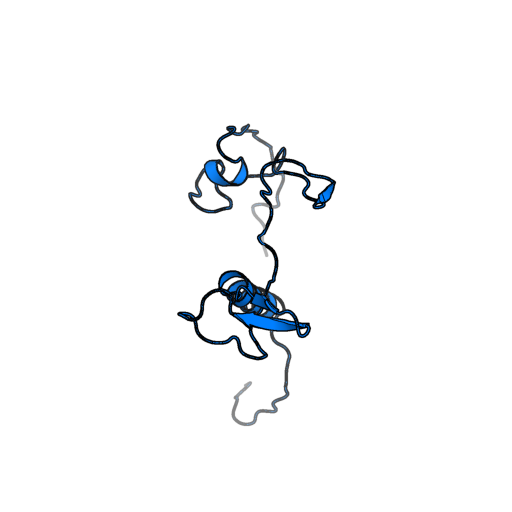 12.143 -2.863 1.00 95.38 88 GLY A O 1
ATOM 684 N N . MET A 1 89 ? 6.037 10.544 -1.455 1.00 95.75 89 MET A N 1
ATOM 685 C CA . MET A 1 89 ? 5.669 9.596 -2.515 1.00 95.75 89 MET A CA 1
ATOM 686 C C . MET A 1 89 ? 4.604 10.123 -3.476 1.00 95.75 89 MET A C 1
ATOM 688 O O . MET A 1 89 ? 4.515 9.573 -4.557 1.00 95.75 89 MET A O 1
ATOM 692 N N . ASP A 1 90 ? 3.804 11.129 -3.102 1.00 96.62 90 ASP A N 1
ATOM 693 C CA . ASP A 1 90 ? 2.843 11.831 -3.967 1.00 96.62 90 ASP A CA 1
ATOM 694 C C . ASP A 1 90 ? 3.483 12.977 -4.777 1.00 96.62 90 ASP A C 1
ATOM 696 O O . ASP A 1 90 ? 2.864 13.515 -5.700 1.00 96.62 90 ASP A O 1
ATOM 700 N N . GLY A 1 91 ? 4.723 13.336 -4.443 1.00 97.31 91 GLY A N 1
ATOM 701 C CA . GLY A 1 91 ? 5.537 14.342 -5.104 1.00 97.31 91 GLY A CA 1
ATOM 702 C C . GLY A 1 91 ? 5.830 13.986 -6.553 1.00 97.31 91 GLY A C 1
ATOM 703 O O . GLY A 1 91 ? 6.074 12.825 -6.873 1.00 97.31 91 GLY A O 1
ATOM 704 N N . CYS A 1 92 ? 5.833 14.971 -7.451 1.00 97.25 92 CYS A N 1
ATOM 705 C CA . CYS A 1 92 ? 6.047 14.704 -8.878 1.00 97.25 92 CYS A CA 1
ATOM 706 C C . CYS A 1 92 ? 7.397 14.049 -9.194 1.00 97.25 92 CYS A C 1
ATOM 708 O O . CYS A 1 92 ? 7.465 13.240 -10.113 1.00 97.25 92 CYS A O 1
ATOM 710 N N . GLU A 1 93 ? 8.443 14.323 -8.415 1.00 96.12 93 GLU A N 1
ATOM 711 C CA . GLU A 1 93 ? 9.744 13.671 -8.601 1.00 96.12 93 GLU A CA 1
ATOM 712 C C . GLU A 1 93 ? 9.665 12.154 -8.357 1.00 96.12 93 GLU A C 1
ATOM 714 O O . GLU A 1 93 ? 10.118 11.363 -9.187 1.00 96.12 93 GLU A O 1
ATOM 719 N N . LEU A 1 94 ? 9.015 11.739 -7.261 1.00 97.25 94 LEU A N 1
ATOM 720 C CA . LEU A 1 94 ? 8.879 10.330 -6.883 1.00 97.25 94 LEU A CA 1
ATOM 721 C C . LEU A 1 94 ? 7.752 9.625 -7.653 1.00 97.25 94 LEU A C 1
ATOM 723 O O . LEU A 1 94 ? 7.988 8.567 -8.232 1.00 97.25 94 LEU A O 1
ATOM 727 N N . MET A 1 95 ? 6.556 10.216 -7.747 1.00 97.00 95 MET A N 1
ATOM 728 C CA . MET A 1 95 ? 5.430 9.647 -8.506 1.00 97.00 95 MET A CA 1
ATOM 729 C C . MET A 1 95 ? 5.780 9.418 -9.972 1.00 97.00 95 MET A C 1
ATOM 731 O O . MET A 1 95 ? 5.434 8.380 -10.537 1.00 97.00 95 MET A O 1
ATOM 735 N N . CYS A 1 96 ? 6.448 10.381 -10.611 1.00 96.94 96 CYS A N 1
ATOM 736 C CA . CYS A 1 96 ? 6.808 10.288 -12.025 1.00 96.94 96 CYS A CA 1
ATOM 737 C C . CYS A 1 96 ? 8.168 9.608 -12.242 1.00 96.94 96 CYS A C 1
ATOM 739 O O . CYS A 1 96 ? 8.602 9.483 -13.389 1.00 96.94 96 CYS A O 1
ATOM 741 N N . CYS A 1 97 ? 8.811 9.133 -11.169 1.00 97.12 97 CYS A N 1
ATOM 742 C CA . CYS A 1 97 ? 10.084 8.417 -11.184 1.00 97.12 97 CYS A CA 1
ATOM 743 C C . CYS A 1 97 ? 11.184 9.158 -11.962 1.00 97.12 97 CYS A C 1
ATOM 745 O O . CYS A 1 97 ? 11.826 8.576 -12.837 1.00 97.12 97 CYS A O 1
ATOM 747 N N . GLY A 1 98 ? 11.330 10.464 -11.718 1.00 95.88 98 GLY A N 1
ATOM 748 C CA . GLY A 1 98 ? 12.344 11.314 -12.356 1.00 95.88 98 GLY A CA 1
ATOM 749 C C . GLY A 1 98 ? 12.160 11.557 -13.862 1.00 95.88 98 GLY A C 1
ATOM 750 O O . GLY A 1 98 ? 13.017 12.166 -14.496 1.00 95.88 98 GLY A O 1
ATOM 751 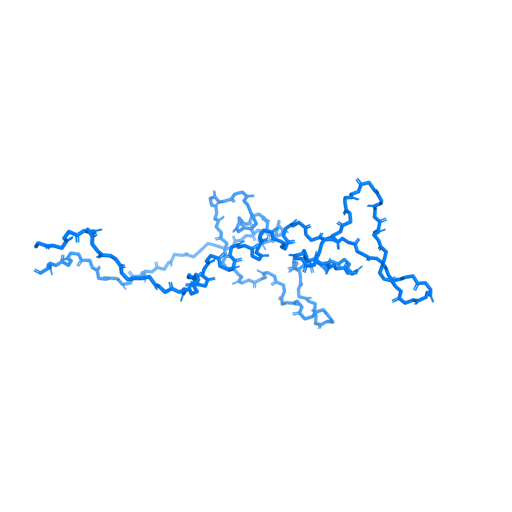N N . ARG A 1 99 ? 11.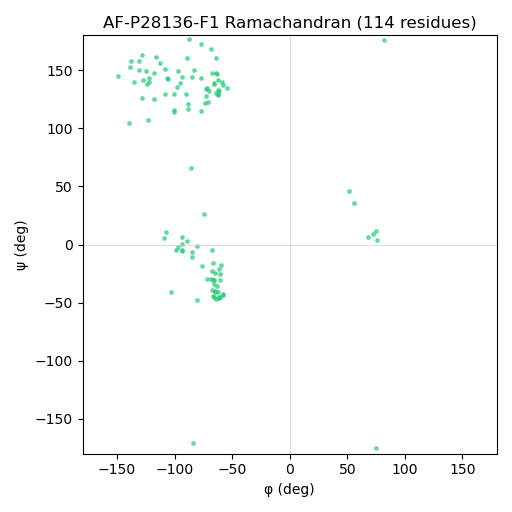052 11.111 -14.475 1.00 95.50 99 ARG A N 1
ATOM 752 C CA . ARG A 1 99 ? 10.802 11.281 -15.924 1.00 95.50 99 ARG A CA 1
ATOM 753 C C . ARG A 1 99 ? 10.271 12.669 -16.310 1.00 95.50 99 ARG A C 1
ATOM 755 O O . ARG A 1 99 ? 10.031 12.915 -17.489 1.00 95.50 99 ARG A O 1
ATOM 762 N N . GLY A 1 100 ? 10.070 13.557 -15.337 1.00 94.81 100 GLY A N 1
ATOM 763 C CA . GLY A 1 100 ? 9.350 14.819 -15.510 1.00 94.81 100 GLY A CA 1
ATOM 764 C C . GLY A 1 100 ? 7.828 14.653 -15.445 1.00 94.81 100 GLY A C 1
ATOM 765 O O . GLY A 1 100 ? 7.308 13.547 -15.291 1.00 94.81 100 GLY A O 1
ATOM 766 N N . TYR A 1 101 ? 7.112 15.774 -15.519 1.00 96.12 101 TYR A N 1
ATOM 767 C CA . TYR A 1 101 ? 5.655 15.823 -15.411 1.00 96.12 101 TYR A CA 1
ATOM 768 C C . TYR A 1 101 ? 5.075 16.978 -16.228 1.00 96.12 101 TYR A C 1
ATOM 770 O O . TYR A 1 101 ? 5.651 18.067 -16.297 1.00 96.12 101 TYR A O 1
ATOM 778 N N . ASP A 1 102 ? 3.896 16.745 -16.796 1.00 94.38 102 ASP A N 1
ATOM 779 C CA . ASP A 1 102 ? 3.131 17.776 -17.484 1.00 94.38 102 ASP A CA 1
ATOM 780 C C . ASP A 1 102 ? 2.311 18.606 -16.489 1.00 94.38 102 ASP A C 1
ATOM 782 O O . ASP A 1 102 ? 1.879 18.126 -15.439 1.00 94.38 102 ASP A O 1
ATOM 786 N N . GLN A 1 103 ? 2.074 19.874 -16.825 1.00 92.69 103 GLN A N 1
ATOM 787 C CA . GLN A 1 103 ? 1.242 20.777 -16.033 1.00 92.69 103 GLN A CA 1
ATOM 788 C C . GLN A 1 103 ? 0.036 21.217 -16.857 1.00 92.69 103 GLN A C 1
ATOM 790 O O . GLN A 1 103 ? 0.183 21.800 -17.929 1.00 92.69 103 GLN A O 1
ATOM 795 N N . PHE A 1 104 ? -1.161 21.001 -16.315 1.00 89.44 104 PHE A N 1
ATOM 796 C CA . PHE A 1 104 ? -2.414 21.403 -16.946 1.00 89.44 104 PHE A CA 1
ATOM 797 C C . PHE A 1 104 ? -3.208 22.294 -15.996 1.00 89.44 104 PHE A C 1
ATOM 799 O O . PHE A 1 104 ? -3.286 22.032 -14.796 1.00 89.44 104 PHE A O 1
ATOM 806 N N . LYS A 1 105 ? -3.810 23.356 -16.535 1.00 92.25 105 LYS A N 1
ATOM 807 C CA . LYS A 1 105 ? -4.763 24.195 -15.802 1.00 92.25 105 LYS A CA 1
ATOM 808 C C . LYS A 1 105 ? -6.170 23.796 -16.221 1.00 92.25 105 LYS A C 1
ATOM 810 O O . LYS A 1 105 ? -6.460 23.749 -17.412 1.00 92.25 105 LYS A O 1
ATOM 815 N N . THR A 1 106 ? -7.033 23.533 -15.246 1.00 92.38 106 THR A N 1
ATOM 816 C CA . THR A 1 106 ? -8.453 23.250 -15.470 1.00 92.38 106 THR A CA 1
ATOM 817 C C . THR A 1 106 ? -9.303 24.251 -14.699 1.00 92.38 106 THR A C 1
ATOM 819 O O . 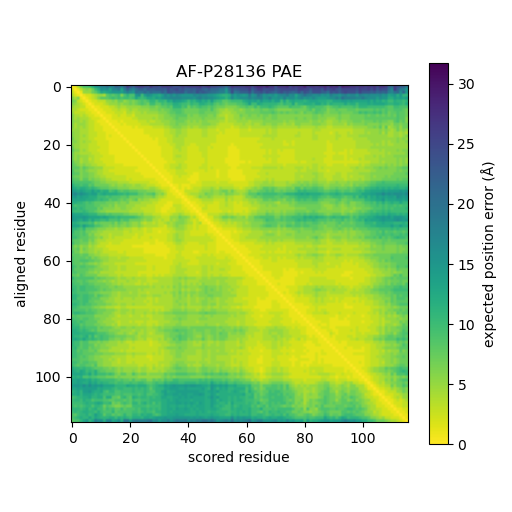THR A 1 106 ? -8.931 24.664 -13.599 1.00 92.38 106 THR A O 1
ATOM 822 N N . VAL A 1 107 ? -10.425 24.665 -15.283 1.00 95.56 107 VAL A N 1
ATOM 823 C CA . VAL A 1 107 ? -11.416 25.500 -14.600 1.00 95.56 107 VAL A CA 1
ATOM 824 C C . VAL A 1 107 ? -12.385 24.562 -13.892 1.00 95.56 107 VAL A C 1
ATOM 826 O O . VAL A 1 107 ? -13.076 23.785 -14.547 1.00 95.56 107 VAL A O 1
ATOM 829 N N . GLN A 1 108 ? -12.431 24.621 -12.562 1.00 94.25 108 GLN A N 1
ATOM 830 C CA . GLN A 1 108 ? -13.420 23.886 -11.777 1.00 94.25 108 GLN A CA 1
ATOM 831 C C . GLN A 1 108 ? -14.582 24.806 -11.412 1.00 94.25 108 GLN A C 1
ATOM 833 O O . GLN A 1 108 ? -14.377 25.950 -11.011 1.00 94.25 108 GLN A O 1
ATOM 838 N N . VAL A 1 109 ? -15.804 24.302 -11.568 1.00 96.19 109 VAL A N 1
ATOM 839 C CA . VAL A 1 109 ? -17.025 25.002 -11.165 1.00 96.19 109 VAL A CA 1
ATOM 840 C C . VAL A 1 109 ? -17.468 24.426 -9.828 1.00 96.19 109 VAL A C 1
ATOM 842 O O . VAL A 1 109 ? -17.822 23.252 -9.743 1.00 96.19 109 VAL A O 1
ATOM 845 N N . GLU A 1 110 ? -17.464 25.254 -8.791 1.00 96.38 110 GLU A N 1
ATOM 846 C CA . GLU A 1 110 ? -17.874 24.876 -7.440 1.00 96.38 110 GLU A CA 1
ATOM 847 C C . GLU A 1 110 ? -18.907 25.852 -6.873 1.00 96.38 110 GLU A C 1
ATOM 849 O O . GLU A 1 110 ? -19.100 26.961 -7.376 1.00 96.38 110 GLU A O 1
ATOM 854 N N . ARG A 1 111 ? -19.607 25.430 -5.816 1.00 96.12 111 ARG A N 1
ATOM 855 C CA . ARG A 1 111 ? -20.543 26.306 -5.106 1.00 96.12 111 ARG A CA 1
ATOM 856 C C . ARG A 1 111 ? -19.757 27.267 -4.223 1.00 96.12 111 ARG A C 1
ATOM 858 O O . ARG A 1 111 ? -19.150 26.846 -3.244 1.00 96.12 111 ARG A O 1
ATOM 865 N N . CYS A 1 112 ? -19.835 28.554 -4.527 1.00 96.56 112 CYS A N 1
ATOM 866 C CA . CYS A 1 112 ? -19.263 29.626 -3.719 1.00 96.56 112 CYS A CA 1
ATOM 867 C C . CYS A 1 112 ? -20.368 30.546 -3.165 1.00 96.56 112 CYS A C 1
ATOM 869 O O . CYS A 1 112 ? -21.499 30.540 -3.647 1.00 96.56 112 CYS A O 1
ATOM 871 N N . HIS A 1 113 ? -20.051 31.319 -2.119 1.00 95.62 113 HIS A N 1
ATOM 872 C CA . HIS A 1 113 ? -20.971 32.281 -1.483 1.00 95.62 113 HIS A CA 1
ATOM 873 C C . HIS A 1 113 ? -22.308 31.694 -0.983 1.00 95.62 113 HIS A C 1
ATOM 875 O O . HIS A 1 113 ? -23.345 32.360 -1.012 1.00 95.62 113 HIS A O 1
ATOM 881 N N . CYS A 1 114 ? -22.284 30.455 -0.488 1.00 95.62 114 CYS A N 1
ATOM 882 C CA . CYS A 1 114 ? -23.448 29.813 0.119 1.00 95.62 114 CYS A CA 1
ATOM 883 C C . CYS A 1 114 ? -23.927 30.595 1.360 1.00 95.62 114 CYS A C 1
ATOM 885 O O . CYS A 1 114 ? -23.121 30.926 2.231 1.00 95.62 114 CYS A O 1
ATOM 887 N N . LYS A 1 115 ? -25.236 30.860 1.459 1.00 92.81 115 LYS A N 1
ATOM 888 C CA . LYS A 1 115 ? -25.900 31.364 2.675 1.00 92.81 115 LYS A CA 1
ATOM 889 C C . LYS A 1 115 ? -26.704 30.228 3.311 1.00 92.81 115 LYS A C 1
ATOM 891 O O . LYS A 1 115 ? -27.248 29.408 2.573 1.00 92.81 115 LYS A O 1
ATOM 896 N N . PHE A 1 116 ? -26.716 30.180 4.643 1.00 90.81 116 PHE A N 1
ATOM 897 C CA . PHE A 1 116 ? -27.515 29.229 5.421 1.00 90.81 116 PHE A CA 1
ATOM 898 C C . PHE A 1 116 ? -28.995 29.619 5.408 1.00 90.81 116 PHE A C 1
ATOM 900 O O . PHE A 1 116 ? -29.264 30.843 5.452 1.00 90.81 116 PHE A O 1
#

Solvent-accessible surface area (backbone atoms only — not comparable to full-atom values): 7906 Å² total; per-residue (Å²): 136,88,67,81,85,72,81,89,86,78,94,72,82,74,61,66,66,62,53,50,54,54,51,49,55,31,58,78,64,41,43,57,29,40,73,44,98,84,72,44,80,40,69,69,57,81,90,54,82,82,78,57,96,88,49,45,70,45,71,72,82,82,77,81,55,61,50,65,35,77,92,79,67,34,77,30,32,81,93,59,89,55,36,83,89,43,92,48,75,56,2,35,59,56,40,38,61,71,73,62,81,88,87,83,90,78,91,81,90,74,95,70,91,82,80,135

InterPro domains:
  IPR005817 Wnt [PF00110] (1-116)
  IPR005817 Wnt [PTHR12027] (1-116)
  IPR005817 Wnt [SM00097] (1-116)
  IPR043158 Wnt, C-terminal domain [G3DSA:3.30.2460.20] (77-116)

Organism: Plethodon jordani (NCBI:txid8336)